Protein AF-A0A0B1SM62-F1 (afdb_monomer)

pLDDT: mean 96.68, std 5.11, range [54.56, 98.88]

Solvent-accessible surface area (backbone atoms only — not comparable to full-atom values): 8882 Å² total; per-residue (Å²): 140,89,84,86,86,79,93,53,54,35,36,67,36,26,46,34,54,52,39,29,46,38,25,71,73,69,64,37,37,37,39,31,35,44,40,74,48,54,87,58,56,64,57,44,36,45,77,30,58,37,81,42,79,55,64,26,51,33,62,29,81,88,79,70,41,68,29,57,73,46,31,50,52,39,57,70,64,49,63,65,53,25,33,40,51,40,63,50,36,51,24,48,80,78,60,58,61,74,52,73,69,50,44,51,55,49,50,51,47,35,61,76,45,52,39,37,42,31,36,43,32,50,39,63,29,70,65,76,67,35,50,71,66,32,43,42,61,60,55,50,41,50,74,73,68,55,72,66,50,75,17,62,24,51,31,63,68,72,66,49,75,86,102

Foldseek 3Di:
DDDDDDDADFLLRQLLVVLLCCCPVVVAQEEEEEVVADPCNVVSNVVSRRDHYHYFDAADPVVLAGPLVRNLVRLLVDAAQYEYEEELALTPPSRYDDDPVSLVSNLVSCVVRNYEYEYRYEQQCNNPVHNVVSNVSVVVNVVVVHHYHYRHGPCPVVVVVPD

Radius of gyration: 14.77 Å; Cα contacts (8 Å, |Δi|>4): 278; chains: 1; bounding box: 37×35×38 Å

Sequence (163 aa):
MQYAGVQCLSGTGSLRAGAEFLARILNLKTAYFSNPTWGNHKLVFTNAGFTNFGSYQYWDKDKRCVSIEKVLADLEAAPEKSVILLHGCAHNPTGM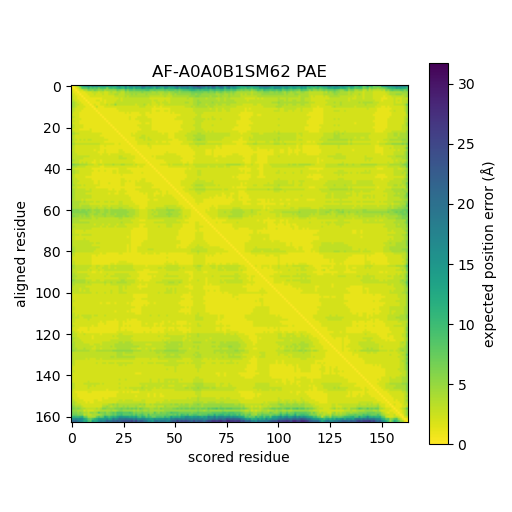DPTQEQWKQICEVIKKRHLFTFFDIAYQGFASGNPDADAWAIRYFVEQGMEMLIAQSFAKNFGLYSE

Secondary structure (DSSP, 8-state):
--------SHHHHHHHHHHHHHHHTS---EEEEEES--TTHHHHHHHTT--EEEEEE-EETTTTEE-HHHHHHHHHHSPTT-EEEEESSS-TTT-----HHHHHHHHHHHHHTTPEEEEEES-TTSSSS-HHHHTHHHHHHHHTT--EEEEE--TTTS--TT-

Organism: Oesophagostomum dentatum (NCBI:txid61180)

Mean predicted aligned error: 2.64 Å

Nearest PDB structures (foldseek):
  3ii0-assembly3_C  TM=9.890E-01  e=1.880E-22  Homo sapiens
  5ton-assembly1_B  TM=9.843E-01  e=2.574E-22  Sus scrofa
  5tor-assembly1_B  TM=9.835E-01  e=2.132E-22  Sus scrofa
  6dna-assembly6_F  TM=9.872E-01  e=4.252E-22  Homo sapiens
  5ton-assembly1_A  TM=9.833E-01  e=3.522E-22  Sus scrofa

Structure (mmCIF, N/CA/C/O backbone):
data_AF-A0A0B1SM62-F1
#
_entry.id   AF-A0A0B1SM62-F1
#
loop_
_atom_site.group_PDB
_atom_site.id
_atom_site.type_symbol
_atom_site.label_atom_id
_atom_site.label_alt_id
_atom_site.label_comp_id
_atom_site.label_asym_id
_atom_site.label_entity_id
_atom_site.label_seq_id
_atom_site.pdbx_PDB_ins_code
_atom_site.Cartn_x
_atom_site.Cartn_y
_atom_site.Cartn_z
_atom_site.occupancy
_atom_site.B_iso_or_equiv
_atom_site.auth_seq_id
_atom_site.auth_comp_id
_atom_site.auth_asym_id
_atom_site.auth_atom_id
_atom_site.pdbx_PDB_model_num
ATOM 1 N N . MET A 1 1 ? -2.895 -20.743 6.540 1.00 65.00 1 MET A N 1
ATOM 2 C CA . MET A 1 1 ? -3.408 -19.425 6.121 1.00 65.00 1 MET A CA 1
ATOM 3 C C . MET A 1 1 ? -4.696 -19.639 5.345 1.00 65.00 1 MET A C 1
ATOM 5 O O . MET A 1 1 ? -4.736 -20.566 4.546 1.00 65.00 1 MET A O 1
ATOM 9 N N . GLN A 1 2 ? -5.738 -18.853 5.606 1.00 84.12 2 GLN A N 1
ATOM 10 C CA . GLN A 1 2 ? -6.965 -18.865 4.808 1.00 84.12 2 GLN A CA 1
ATOM 11 C C . GLN A 1 2 ? -6.938 -17.652 3.879 1.00 84.12 2 GLN A C 1
ATOM 13 O O . GLN A 1 2 ? -6.547 -16.569 4.306 1.00 84.12 2 GLN A O 1
ATOM 18 N N . TYR A 1 3 ? -7.315 -17.843 2.621 1.00 91.44 3 TYR A N 1
ATOM 19 C CA . TYR A 1 3 ? -7.479 -16.765 1.653 1.00 91.44 3 TYR A CA 1
ATOM 20 C C . TYR A 1 3 ? -8.886 -16.833 1.066 1.00 91.44 3 TYR A C 1
ATOM 22 O O . TYR A 1 3 ? -9.465 -17.911 0.933 1.00 91.44 3 TYR A O 1
ATOM 30 N N . ALA A 1 4 ? -9.426 -15.670 0.719 1.00 95.06 4 ALA A N 1
ATOM 31 C CA . ALA A 1 4 ? -10.676 -15.527 -0.009 1.00 95.06 4 ALA A CA 1
ATOM 32 C C . ALA A 1 4 ? -10.416 -14.648 -1.233 1.00 95.06 4 ALA A C 1
ATOM 34 O O . ALA A 1 4 ? -9.710 -13.645 -1.139 1.00 95.06 4 ALA A O 1
ATOM 35 N N . GLY A 1 5 ? -10.968 -15.041 -2.379 1.00 95.81 5 GLY A N 1
ATOM 36 C CA . GLY A 1 5 ? -10.862 -14.302 -3.632 1.00 95.81 5 GLY A CA 1
ATOM 37 C C . GLY A 1 5 ? -12.246 -13.970 -4.167 1.00 95.81 5 GLY A C 1
ATOM 38 O O . GLY A 1 5 ? -13.133 -14.821 -4.157 1.00 95.81 5 GLY A O 1
ATOM 39 N N . VAL A 1 6 ? -12.426 -12.737 -4.634 1.00 96.81 6 VAL A N 1
ATOM 40 C CA . VAL A 1 6 ? -13.655 -12.271 -5.285 1.00 96.81 6 VAL A CA 1
ATOM 41 C C . VAL A 1 6 ? -13.260 -11.460 -6.510 1.00 96.81 6 VAL A C 1
ATOM 43 O O . VAL A 1 6 ? -12.425 -10.561 -6.421 1.00 96.81 6 VAL A O 1
ATOM 46 N N . GLN A 1 7 ? -13.863 -11.770 -7.656 1.00 96.94 7 GLN A N 1
ATOM 47 C CA . GLN A 1 7 ? -13.668 -10.990 -8.873 1.00 96.94 7 GLN A CA 1
ATOM 48 C C . GLN A 1 7 ? -14.339 -9.617 -8.737 1.00 96.94 7 GLN A C 1
ATOM 50 O O . GLN A 1 7 ? -15.486 -9.517 -8.305 1.00 96.94 7 GLN A O 1
ATOM 55 N N . CYS A 1 8 ? -13.626 -8.567 -9.137 1.00 96.56 8 CYS A N 1
ATOM 56 C CA . CYS A 1 8 ? -14.111 -7.189 -9.168 1.00 96.56 8 CYS A CA 1
ATOM 57 C C . CYS A 1 8 ? -13.780 -6.538 -10.522 1.00 96.56 8 CYS A C 1
ATOM 59 O O . CYS A 1 8 ? -13.028 -7.101 -11.316 1.00 96.56 8 CYS A O 1
ATOM 61 N N . LEU A 1 9 ? -14.319 -5.338 -10.771 1.00 95.31 9 LEU A N 1
ATOM 62 C CA . LEU A 1 9 ? -14.025 -4.535 -11.967 1.00 95.31 9 LEU A CA 1
ATOM 63 C C . LEU A 1 9 ? -12.601 -3.963 -11.905 1.00 95.31 9 LEU A C 1
ATOM 65 O O . LEU A 1 9 ? -12.375 -2.830 -11.463 1.00 95.31 9 LEU A O 1
ATOM 69 N N . SER A 1 10 ? -11.634 -4.787 -12.303 1.00 95.00 10 SER A N 1
ATOM 70 C CA . SER A 1 10 ? -10.206 -4.481 -12.303 1.00 95.00 10 SER A CA 1
ATOM 71 C C . SER A 1 10 ? -9.701 -3.943 -10.946 1.00 95.00 10 SER A C 1
ATOM 73 O O . SER A 1 10 ? -10.270 -4.211 -9.882 1.00 95.00 10 SER A O 1
ATOM 75 N N . GLY A 1 11 ? -8.612 -3.168 -10.953 1.00 95.75 11 GLY A N 1
ATOM 76 C CA . GLY A 1 11 ? -7.998 -2.626 -9.730 1.00 95.75 11 GLY A CA 1
ATOM 77 C C . GLY A 1 11 ? -8.881 -1.608 -9.003 1.00 95.75 11 GLY A C 1
ATOM 78 O O . GLY A 1 11 ? -9.002 -1.648 -7.783 1.00 95.75 11 GLY A O 1
ATOM 79 N N . THR A 1 12 ? -9.570 -0.725 -9.733 1.00 97.31 12 THR A N 1
ATOM 80 C CA . THR A 1 12 ? -10.432 0.302 -9.116 1.00 97.31 12 THR A CA 1
ATOM 81 C C . THR A 1 12 ? -11.655 -0.306 -8.435 1.00 97.31 12 THR A C 1
ATOM 83 O O . THR A 1 12 ? -11.971 0.076 -7.308 1.00 97.31 12 THR A O 1
ATOM 86 N N . GLY A 1 13 ? -12.318 -1.274 -9.075 1.00 97.38 13 GLY A N 1
ATOM 87 C CA . GLY A 1 13 ? -13.420 -2.016 -8.469 1.00 97.38 13 GLY A CA 1
ATOM 88 C C . GLY A 1 13 ? -12.964 -2.823 -7.255 1.00 97.38 13 GLY A C 1
ATOM 89 O O . GLY A 1 13 ? -13.653 -2.821 -6.238 1.00 97.38 13 GLY A O 1
ATOM 90 N N . SER A 1 14 ? -11.776 -3.434 -7.322 1.00 98.25 14 SER A N 1
ATOM 91 C CA . SER A 1 14 ? -11.186 -4.166 -6.192 1.00 98.25 14 SER A CA 1
ATOM 92 C C . SER A 1 14 ? -10.892 -3.249 -5.000 1.00 98.25 14 SER A C 1
ATOM 94 O O . SER A 1 14 ? -11.294 -3.547 -3.875 1.00 98.25 14 SER A O 1
ATOM 96 N N . LEU A 1 15 ? -10.261 -2.092 -5.240 1.00 98.56 15 LEU A N 1
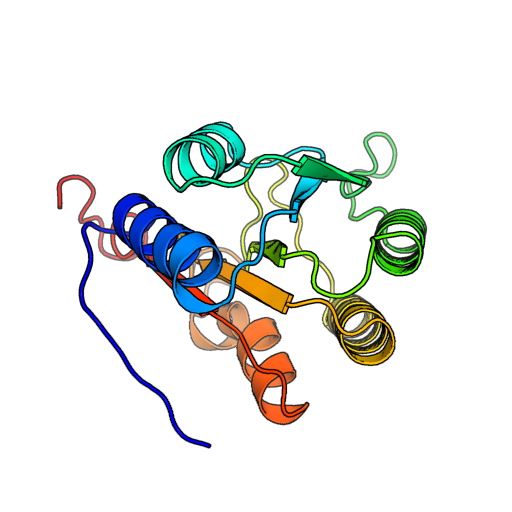ATOM 97 C CA . LEU A 1 15 ? -10.023 -1.074 -4.211 1.00 98.56 15 LEU A CA 1
ATOM 98 C C . LEU A 1 15 ? -11.334 -0.591 -3.597 1.00 98.56 15 LEU A C 1
ATOM 100 O O . LEU A 1 15 ? -11.438 -0.468 -2.378 1.00 98.56 15 LEU A O 1
ATOM 104 N N . ARG A 1 16 ? -12.350 -0.347 -4.431 1.00 98.38 16 ARG A N 1
ATOM 105 C CA . ARG A 1 16 ? -13.665 0.089 -3.969 1.00 98.38 16 ARG A CA 1
ATOM 106 C C . ARG A 1 16 ? -14.325 -0.954 -3.068 1.00 98.38 16 ARG A C 1
ATOM 108 O O . ARG A 1 16 ? -14.745 -0.604 -1.968 1.00 98.38 16 ARG A O 1
ATOM 115 N N . ALA A 1 17 ? -14.407 -2.204 -3.518 1.00 98.44 17 ALA A N 1
ATOM 116 C CA . ALA A 1 17 ? -15.029 -3.284 -2.759 1.00 98.44 17 ALA A CA 1
ATOM 117 C C . ALA A 1 17 ? -14.300 -3.529 -1.428 1.00 98.44 17 ALA A C 1
ATOM 119 O O . ALA A 1 17 ? -14.939 -3.593 -0.378 1.00 98.44 17 ALA A O 1
ATOM 120 N N . GLY A 1 18 ? -12.963 -3.582 -1.452 1.00 98.50 18 GLY A N 1
ATOM 121 C CA . GLY A 1 18 ? -12.150 -3.759 -0.249 1.00 98.50 18 GLY A CA 1
ATOM 122 C C . GLY A 1 18 ? -12.273 -2.592 0.733 1.00 98.50 18 GLY A C 1
ATOM 123 O O . GLY A 1 18 ? -12.485 -2.809 1.924 1.00 98.50 18 GLY A O 1
ATOM 124 N N . ALA A 1 19 ? -12.220 -1.347 0.250 1.00 98.69 19 ALA A N 1
ATOM 125 C CA . ALA A 1 19 ? -12.388 -0.170 1.101 1.00 98.69 19 ALA A CA 1
ATOM 126 C C . ALA A 1 19 ? -13.792 -0.131 1.725 1.00 98.69 19 ALA A C 1
ATOM 128 O O . ALA A 1 19 ? -13.944 0.174 2.905 1.00 98.69 19 ALA A O 1
ATOM 129 N N . GLU A 1 20 ? -14.825 -0.489 0.966 1.00 98.44 20 GLU A N 1
ATOM 130 C CA . GLU A 1 20 ? -16.194 -0.518 1.473 1.00 98.44 20 GLU A CA 1
ATOM 131 C C . GLU A 1 20 ? -16.394 -1.619 2.524 1.00 98.44 20 GLU A C 1
ATOM 133 O O . GLU A 1 20 ? -17.035 -1.376 3.548 1.00 98.44 20 GLU A O 1
ATOM 138 N N . PHE A 1 21 ? -15.779 -2.789 2.338 1.00 98.50 21 PHE A N 1
ATOM 139 C CA . PHE A 1 21 ? -15.732 -3.833 3.361 1.00 98.50 21 PHE A CA 1
ATOM 140 C C . PHE A 1 21 ? -15.056 -3.332 4.647 1.00 98.50 21 PHE A C 1
ATOM 142 O O . PHE A 1 21 ? -15.638 -3.430 5.730 1.00 98.50 21 PHE A O 1
ATOM 149 N N . LEU A 1 22 ? -13.873 -2.719 4.533 1.00 98.50 22 LEU A N 1
ATOM 150 C CA . LEU A 1 22 ? -13.144 -2.162 5.679 1.00 98.50 22 LEU A CA 1
ATOM 151 C C . LEU A 1 22 ? -13.973 -1.106 6.421 1.00 98.50 22 LEU A C 1
ATOM 153 O O . LEU A 1 22 ? -14.046 -1.115 7.649 1.00 98.50 22 LEU A O 1
ATOM 157 N N . ALA A 1 23 ? -14.646 -0.226 5.682 1.00 98.44 23 ALA A N 1
ATOM 158 C CA . ALA A 1 23 ? -15.422 0.865 6.251 1.00 98.44 23 ALA A CA 1
ATOM 159 C C . ALA A 1 23 ? -16.761 0.419 6.854 1.00 98.44 23 ALA A C 1
ATOM 161 O O . ALA A 1 23 ? -17.183 0.981 7.868 1.00 98.44 23 ALA A O 1
ATOM 162 N N . ARG A 1 24 ? -17.470 -0.527 6.230 1.00 98.12 24 ARG A N 1
ATOM 163 C CA . ARG A 1 24 ? -18.825 -0.932 6.647 1.00 98.12 24 ARG A CA 1
ATOM 164 C C . ARG A 1 24 ? -18.822 -2.098 7.622 1.00 98.12 24 ARG A C 1
ATOM 166 O O . ARG A 1 24 ? -19.663 -2.122 8.512 1.00 98.12 24 ARG A O 1
ATOM 173 N N . ILE A 1 25 ? -17.910 -3.051 7.441 1.00 98.00 25 ILE A N 1
ATOM 174 C CA . ILE A 1 25 ? -17.884 -4.298 8.212 1.00 98.00 25 ILE A CA 1
ATOM 175 C C . ILE A 1 25 ? -16.876 -4.207 9.353 1.00 98.00 25 ILE A C 1
ATOM 177 O O . ILE A 1 25 ? -17.212 -4.531 10.487 1.00 98.00 25 ILE A O 1
ATOM 181 N N . LEU A 1 26 ? -15.665 -3.710 9.079 1.00 97.44 26 LEU A N 1
ATOM 182 C CA . LEU A 1 26 ? -14.610 -3.578 10.097 1.00 97.44 26 LEU A CA 1
ATOM 183 C C . LEU A 1 26 ? -14.584 -2.203 10.784 1.00 97.44 26 LEU A C 1
ATOM 185 O O . LEU A 1 26 ? -13.797 -1.982 11.701 1.00 97.44 26 LEU A O 1
ATOM 189 N N . ASN A 1 27 ? -15.463 -1.286 10.365 1.00 97.94 27 ASN A N 1
ATOM 190 C CA . ASN A 1 27 ? -15.591 0.073 10.892 1.00 97.94 27 ASN A CA 1
ATOM 191 C C . ASN A 1 27 ? -14.267 0.871 10.912 1.00 97.94 27 ASN A C 1
ATOM 193 O O . ASN A 1 27 ? -14.041 1.707 11.788 1.00 97.94 27 ASN A O 1
ATOM 197 N N . LEU A 1 28 ? -13.385 0.633 9.936 1.00 98.38 28 LEU A N 1
ATOM 198 C CA . LEU A 1 28 ? -12.151 1.398 9.764 1.00 98.38 28 LEU A CA 1
ATOM 199 C C . LEU A 1 28 ? -12.443 2.666 8.954 1.00 98.38 28 LEU A C 1
ATOM 201 O O . LEU A 1 28 ? -12.997 2.599 7.859 1.00 98.38 28 LEU A O 1
ATOM 205 N N . LYS A 1 29 ? -12.100 3.839 9.498 1.00 98.12 29 LYS A N 1
ATOM 206 C CA . LYS A 1 29 ? -12.471 5.150 8.918 1.00 98.12 29 LYS A CA 1
ATOM 207 C C . LYS A 1 29 ? -11.291 6.052 8.578 1.00 98.12 29 LYS A C 1
ATOM 209 O O . LYS A 1 29 ? -11.498 7.134 8.025 1.00 98.12 29 LYS A O 1
ATOM 214 N N . THR A 1 30 ? -10.076 5.599 8.876 1.00 98.81 30 THR A N 1
ATOM 215 C CA . THR A 1 30 ? -8.832 6.337 8.647 1.00 98.81 30 THR A CA 1
ATOM 216 C C . THR A 1 30 ? -7.975 5.606 7.626 1.00 98.81 30 THR A C 1
ATOM 218 O O . THR A 1 30 ? -7.687 4.425 7.809 1.00 98.81 30 THR A O 1
ATOM 221 N N . ALA A 1 31 ? -7.568 6.302 6.564 1.00 98.81 31 ALA A N 1
ATOM 222 C CA . ALA A 1 31 ? -6.682 5.767 5.534 1.00 98.81 31 ALA A CA 1
ATOM 223 C C . ALA A 1 31 ? -5.445 6.648 5.346 1.00 98.81 31 ALA A C 1
ATOM 225 O O . ALA A 1 31 ? -5.539 7.875 5.393 1.00 98.81 31 ALA A O 1
ATOM 226 N N . TYR A 1 32 ? -4.298 6.018 5.113 1.00 98.88 32 TYR A N 1
ATOM 227 C CA . TYR A 1 32 ? -3.029 6.669 4.811 1.00 98.88 32 TYR A CA 1
ATOM 228 C C . TYR A 1 32 ? -2.543 6.253 3.430 1.00 98.88 32 TYR A C 1
ATOM 230 O O . TYR A 1 32 ? -2.593 5.077 3.065 1.00 98.88 32 TYR A O 1
ATOM 238 N N . PHE A 1 33 ? -2.029 7.230 2.688 1.00 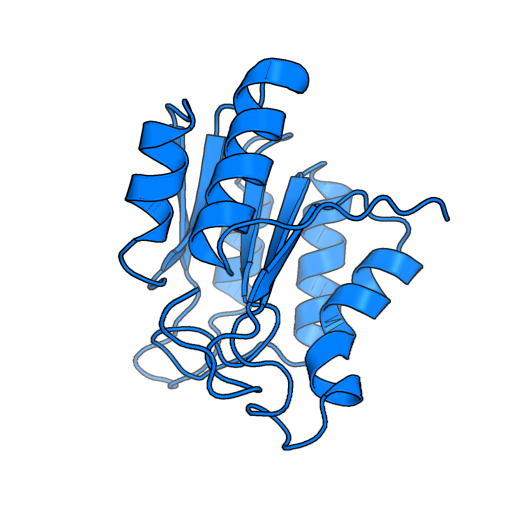98.81 33 PHE A N 1
ATOM 239 C CA . PHE A 1 33 ? -1.501 7.037 1.342 1.00 98.81 33 PHE A CA 1
ATOM 240 C C . PHE A 1 33 ? -0.072 7.561 1.233 1.00 98.81 33 PHE A C 1
ATOM 242 O O . PHE A 1 33 ? 0.304 8.508 1.926 1.00 98.81 33 PHE A O 1
ATOM 249 N N . SER A 1 34 ? 0.713 7.010 0.313 1.00 98.69 34 SER A N 1
ATOM 250 C CA . SER A 1 34 ? 2.010 7.594 -0.025 1.00 98.69 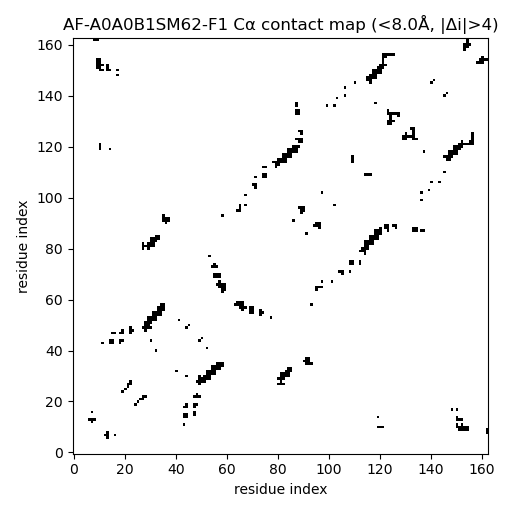34 SER A CA 1
ATOM 251 C C . SER A 1 34 ? 1.850 9.039 -0.506 1.00 98.69 34 SER A C 1
ATOM 253 O O . SER A 1 34 ? 0.880 9.385 -1.182 1.00 98.69 34 SER A O 1
ATOM 255 N N . ASN A 1 35 ? 2.818 9.894 -0.200 1.00 98.06 35 ASN A N 1
ATOM 256 C CA . ASN A 1 35 ? 2.927 11.215 -0.804 1.00 98.06 35 ASN A CA 1
ATOM 257 C C . ASN A 1 35 ? 4.124 11.246 -1.776 1.00 98.06 35 ASN A C 1
ATOM 259 O O . ASN A 1 35 ? 5.267 11.248 -1.303 1.00 98.06 35 ASN A O 1
ATOM 263 N N . PRO A 1 36 ? 3.900 11.266 -3.108 1.00 98.31 36 PRO A N 1
ATOM 264 C CA . PRO A 1 36 ? 2.609 11.220 -3.818 1.00 98.31 36 PRO A CA 1
ATOM 265 C C . PRO A 1 36 ? 2.027 9.794 -3.946 1.00 98.31 36 PRO A C 1
ATOM 267 O O . PRO A 1 36 ? 2.671 8.816 -3.572 1.00 98.31 36 PRO A O 1
ATOM 270 N N . THR A 1 37 ? 0.817 9.663 -4.502 1.00 98.62 37 THR A N 1
ATOM 271 C CA . THR A 1 37 ? 0.152 8.382 -4.834 1.00 98.62 37 THR A CA 1
ATOM 272 C C . THR A 1 37 ? -0.684 8.518 -6.114 1.00 98.62 37 THR A C 1
ATOM 274 O O . THR A 1 37 ? -0.808 9.625 -6.645 1.00 98.62 37 THR A O 1
ATOM 277 N N . TRP A 1 38 ? -1.297 7.433 -6.602 1.00 98.25 38 TRP A N 1
ATOM 278 C CA . TRP A 1 38 ? -2.231 7.494 -7.731 1.00 98.25 38 TRP A CA 1
ATOM 279 C C . TRP A 1 38 ? -3.435 8.389 -7.400 1.00 98.25 38 TRP A C 1
ATOM 281 O O . TRP A 1 38 ? -4.110 8.195 -6.388 1.00 98.25 38 TRP A O 1
ATOM 291 N N . GLY A 1 39 ? -3.729 9.365 -8.267 1.00 96.88 39 GLY A N 1
ATOM 292 C CA . GLY A 1 39 ? -4.678 10.452 -7.981 1.00 96.88 39 GLY A CA 1
ATOM 293 C C . GLY A 1 39 ? -6.091 10.013 -7.575 1.00 96.88 39 GLY A C 1
ATOM 294 O O . GLY A 1 39 ? -6.778 10.743 -6.864 1.00 96.88 39 GLY A O 1
ATOM 295 N N . ASN A 1 40 ? -6.512 8.803 -7.9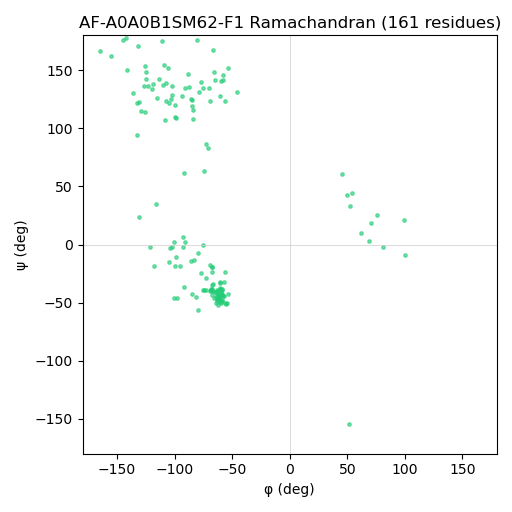50 1.00 97.50 40 ASN A N 1
ATOM 296 C CA . ASN A 1 40 ? -7.848 8.296 -7.644 1.00 97.50 40 ASN A CA 1
ATOM 297 C C . ASN A 1 40 ? -7.969 7.633 -6.264 1.00 97.50 40 ASN A C 1
ATOM 299 O O . ASN A 1 40 ? -9.093 7.443 -5.801 1.00 97.50 40 ASN A O 1
ATOM 303 N N . HIS A 1 41 ? -6.866 7.308 -5.577 1.00 98.56 41 HIS A N 1
ATOM 304 C CA . HIS A 1 41 ? -6.917 6.582 -4.301 1.00 98.56 41 HIS A CA 1
ATOM 305 C C . HIS A 1 41 ? -7.810 7.255 -3.264 1.00 98.56 41 HIS A C 1
ATOM 307 O O . HIS A 1 41 ? -8.716 6.625 -2.716 1.00 98.56 41 HIS A O 1
ATOM 313 N N . LYS A 1 42 ? -7.612 8.557 -3.041 1.00 98.00 42 LYS A N 1
ATOM 314 C CA . LYS A 1 42 ? -8.402 9.295 -2.056 1.00 98.00 42 LYS A CA 1
ATOM 315 C C . LYS A 1 42 ? -9.887 9.303 -2.422 1.00 98.00 42 LYS A C 1
ATOM 317 O O . LYS A 1 42 ? -10.710 9.035 -1.557 1.00 98.00 42 LYS A O 1
ATOM 322 N N . LEU A 1 43 ? -10.223 9.525 -3.696 1.00 98.31 43 LEU A N 1
ATOM 323 C CA . LEU A 1 43 ? -11.609 9.538 -4.173 1.00 98.31 43 LEU A CA 1
ATOM 324 C C . LEU A 1 43 ? -12.304 8.184 -3.962 1.00 98.31 43 LEU A C 1
ATOM 326 O O . LEU A 1 43 ? -13.438 8.147 -3.485 1.00 98.31 43 LEU A O 1
ATOM 330 N N . VAL A 1 44 ? -11.623 7.075 -4.267 1.00 98.69 44 VAL A N 1
ATOM 331 C CA . VAL A 1 44 ? -12.157 5.720 -4.051 1.00 98.69 44 VAL A CA 1
ATOM 332 C C . VAL A 1 44 ? -12.489 5.496 -2.574 1.00 98.69 44 VAL A C 1
ATOM 334 O O . VAL A 1 44 ? -13.605 5.079 -2.258 1.00 98.69 44 VAL A O 1
ATOM 337 N N . PHE A 1 45 ? -11.562 5.828 -1.671 1.00 98.75 45 PHE A N 1
ATOM 338 C CA . PHE A 1 45 ? -11.746 5.646 -0.229 1.00 98.75 45 PHE A CA 1
ATOM 339 C C . PHE A 1 45 ? -12.790 6.603 0.363 1.00 98.75 45 PHE A C 1
ATOM 341 O O . PHE A 1 45 ? -13.604 6.179 1.184 1.00 98.75 45 PHE A O 1
ATOM 348 N N . THR A 1 46 ? -12.828 7.867 -0.075 1.00 98.50 46 THR A N 1
ATOM 349 C CA . THR A 1 46 ? -13.891 8.816 0.295 1.00 98.50 46 THR A CA 1
ATOM 350 C C . THR A 1 46 ? -15.257 8.254 -0.069 1.00 98.50 46 THR A C 1
ATOM 352 O O . THR A 1 46 ? -16.132 8.157 0.789 1.00 98.50 46 THR A O 1
ATOM 355 N N . ASN A 1 47 ? -15.428 7.789 -1.308 1.00 98.31 47 ASN A N 1
ATOM 356 C CA . ASN A 1 47 ? -16.713 7.263 -1.751 1.00 98.31 47 ASN A CA 1
ATOM 357 C C . ASN A 1 47 ? -17.080 5.945 -1.039 1.00 98.31 47 ASN A C 1
ATOM 359 O O . ASN A 1 47 ? -18.261 5.595 -1.006 1.00 98.31 47 ASN A O 1
ATOM 363 N N . ALA A 1 48 ? -16.102 5.194 -0.519 1.00 98.44 48 ALA A N 1
ATOM 364 C CA . ALA A 1 48 ? -16.306 3.966 0.256 1.00 98.44 48 ALA A CA 1
ATOM 365 C C . ALA A 1 48 ? -16.691 4.222 1.729 1.00 98.44 48 ALA A C 1
ATOM 367 O O . ALA A 1 48 ? -17.048 3.285 2.441 1.00 98.44 48 ALA A O 1
ATOM 368 N N . GLY A 1 49 ? -16.651 5.480 2.188 1.00 98.19 49 GLY A N 1
ATOM 369 C CA . GLY A 1 49 ? -17.078 5.874 3.533 1.00 98.19 49 GLY A CA 1
ATOM 370 C C . GLY A 1 49 ? -15.947 6.047 4.550 1.00 98.19 49 GLY A C 1
ATOM 371 O O . GLY A 1 49 ? -16.213 5.981 5.754 1.00 98.19 49 GLY A O 1
ATOM 372 N N . PHE A 1 50 ? -14.704 6.256 4.099 1.00 98.69 50 PHE A N 1
ATOM 373 C CA . PHE A 1 50 ? -13.621 6.766 4.949 1.00 98.69 50 PHE A CA 1
ATOM 374 C C . PHE A 1 50 ? -13.783 8.271 5.165 1.00 98.69 50 PHE A C 1
ATOM 376 O O . PHE A 1 50 ? -14.114 9.007 4.236 1.00 98.69 50 PHE A O 1
ATOM 383 N N . THR A 1 51 ? -13.515 8.733 6.385 1.00 98.44 51 THR A N 1
ATOM 384 C CA . THR A 1 51 ? -13.714 10.137 6.781 1.00 98.44 51 THR A CA 1
ATOM 385 C C . THR A 1 51 ? -12.420 10.834 7.182 1.00 98.44 51 THR A C 1
ATOM 387 O O . THR A 1 51 ? -12.371 12.059 7.161 1.00 98.44 51 THR A O 1
ATOM 390 N N . ASN A 1 52 ? -11.366 10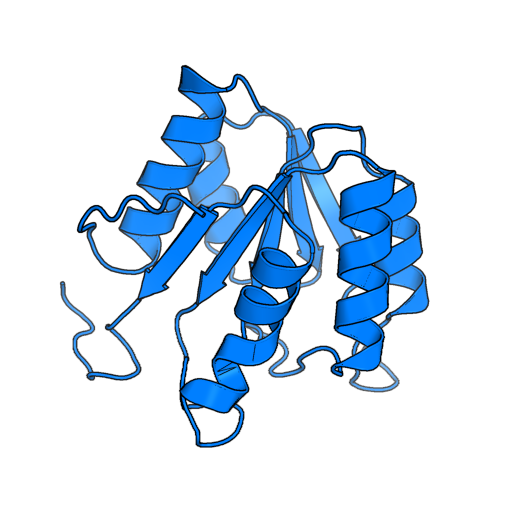.079 7.507 1.00 98.50 52 ASN A N 1
ATOM 391 C CA . ASN A 1 52 ? -10.073 10.620 7.914 1.00 98.50 52 ASN A CA 1
ATOM 392 C C . ASN A 1 52 ? -8.982 10.171 6.940 1.00 98.50 52 ASN A C 1
ATOM 394 O O . ASN A 1 52 ? -8.885 8.990 6.600 1.00 98.50 52 ASN A O 1
ATOM 398 N N . PHE A 1 53 ? -8.135 11.109 6.521 1.00 98.62 53 PHE A N 1
ATOM 399 C CA . PHE A 1 53 ? -7.078 10.846 5.550 1.00 98.62 53 PHE A CA 1
ATOM 400 C C . PHE A 1 53 ? -5.745 11.396 6.037 1.00 98.62 53 PHE A C 1
ATOM 402 O O . PHE A 1 53 ? -5.626 12.594 6.288 1.00 98.62 53 PHE A O 1
ATOM 409 N N . GLY A 1 54 ? -4.754 10.517 6.129 1.00 98.44 54 GLY A N 1
ATOM 410 C CA . GLY A 1 54 ? -3.356 10.854 6.351 1.00 98.44 54 GLY A CA 1
ATOM 411 C C . GLY A 1 54 ? -2.513 10.575 5.110 1.00 98.44 54 GLY A C 1
ATOM 412 O O . GLY A 1 54 ? -2.979 10.025 4.107 1.00 98.44 54 GLY A O 1
ATOM 413 N N . SER A 1 55 ? -1.241 10.942 5.183 1.00 98.50 55 SER A N 1
ATOM 414 C CA . SER A 1 55 ? -0.252 10.581 4.173 1.00 98.50 55 SER A CA 1
ATOM 415 C C . SER A 1 55 ? 1.079 10.260 4.828 1.00 98.50 55 SER A C 1
ATOM 417 O O . SER A 1 55 ? 1.389 10.873 5.844 1.00 98.50 55 SER A O 1
ATOM 419 N N . TYR A 1 56 ? 1.866 9.375 4.223 1.00 98.69 56 TYR A N 1
ATOM 420 C CA . TYR A 1 56 ? 3.251 9.127 4.621 1.00 98.69 56 TYR A CA 1
ATOM 421 C C . TYR A 1 56 ? 4.226 9.649 3.558 1.00 98.69 56 TYR A C 1
ATOM 423 O O . TYR A 1 56 ? 4.005 9.509 2.349 1.00 98.69 56 TYR A O 1
ATOM 431 N N . GLN A 1 57 ? 5.299 10.293 4.006 1.00 98.44 57 GLN A N 1
ATOM 432 C CA . GLN A 1 57 ? 6.304 10.969 3.195 1.00 98.44 57 GLN A CA 1
ATOM 433 C C . GLN A 1 57 ? 7.186 9.944 2.478 1.00 98.44 57 GLN A C 1
ATOM 435 O O . GLN A 1 57 ? 8.242 9.546 2.958 1.00 98.44 57 GLN A O 1
ATOM 440 N N . TYR A 1 58 ? 6.721 9.515 1.307 1.00 98.56 58 TYR A N 1
ATOM 441 C CA . TYR A 1 58 ? 7.313 8.415 0.556 1.00 98.56 58 TYR A CA 1
ATOM 442 C C . TYR A 1 58 ? 8.479 8.843 -0.336 1.00 98.56 58 TYR A C 1
ATOM 444 O O . TYR A 1 58 ? 9.492 8.156 -0.392 1.00 98.56 58 TYR A O 1
ATOM 452 N N . TRP A 1 59 ? 8.355 9.973 -1.034 1.00 97.88 59 TRP A N 1
ATOM 453 C CA . TRP A 1 59 ? 9.292 10.372 -2.085 1.00 97.88 59 TRP A CA 1
ATOM 454 C C . TRP A 1 59 ? 10.326 11.400 -1.617 1.00 97.88 59 TRP A C 1
ATOM 456 O O . TRP A 1 59 ? 9.966 12.518 -1.241 1.00 97.88 59 TRP A O 1
ATOM 466 N N . ASP A 1 60 ? 11.614 11.053 -1.708 1.00 97.00 60 ASP A N 1
ATOM 467 C CA . ASP A 1 60 ? 12.708 12.025 -1.638 1.00 97.00 60 ASP A CA 1
ATOM 468 C C . ASP A 1 60 ? 12.930 12.633 -3.030 1.00 97.00 60 ASP A C 1
ATOM 470 O O . ASP A 1 60 ? 13.439 11.970 -3.935 1.00 97.00 60 ASP A O 1
ATOM 474 N N . LYS A 1 61 ? 12.544 13.899 -3.217 1.00 94.56 61 LYS A N 1
ATOM 475 C CA . LYS A 1 61 ? 12.692 14.591 -4.508 1.00 94.56 61 LYS A CA 1
ATOM 476 C C . LYS A 1 61 ? 14.151 14.822 -4.895 1.00 94.56 61 LYS A C 1
ATOM 478 O O . LYS A 1 61 ? 14.457 14.781 -6.087 1.00 94.56 61 LYS A O 1
ATOM 483 N N . ASP A 1 62 ? 15.020 15.054 -3.916 1.00 95.81 62 ASP A N 1
ATOM 484 C CA . ASP A 1 62 ? 16.415 15.418 -4.151 1.00 95.81 62 ASP A CA 1
ATOM 485 C C . ASP A 1 62 ? 17.241 14.165 -4.447 1.00 95.81 62 ASP A C 1
ATOM 487 O O . ASP A 1 62 ? 17.989 14.121 -5.424 1.00 95.81 62 ASP A O 1
ATOM 491 N N . LYS A 1 63 ? 17.043 13.105 -3.651 1.00 95.88 63 LYS A N 1
ATOM 492 C CA . LYS A 1 63 ? 17.732 11.814 -3.829 1.00 95.88 63 LYS A CA 1
ATOM 493 C C . LYS A 1 63 ? 17.074 10.902 -4.861 1.00 95.88 63 LYS A C 1
ATOM 495 O O . LYS A 1 63 ? 17.679 9.913 -5.266 1.00 95.88 63 LYS A O 1
ATOM 500 N N . ARG A 1 64 ? 15.847 11.220 -5.279 1.00 94.81 64 ARG A N 1
ATOM 501 C CA . ARG A 1 64 ? 15.025 10.417 -6.193 1.00 94.81 64 ARG A CA 1
ATOM 502 C C . ARG A 1 64 ? 14.849 8.970 -5.723 1.00 94.81 64 ARG A C 1
ATOM 504 O O . ARG A 1 64 ? 14.969 8.030 -6.506 1.00 94.81 64 ARG A O 1
ATOM 511 N N . CYS A 1 65 ? 14.569 8.789 -4.436 1.00 96.69 65 CYS A N 1
ATOM 512 C CA . CYS A 1 65 ? 14.395 7.476 -3.822 1.00 96.69 65 CYS A CA 1
ATOM 513 C C . CYS A 1 65 ? 13.280 7.477 -2.765 1.00 96.69 65 CYS A C 1
ATOM 515 O O . CYS A 1 65 ? 12.660 8.506 -2.482 1.00 96.69 65 CYS A O 1
ATOM 517 N N . VAL A 1 66 ? 13.018 6.307 -2.177 1.00 98.00 66 VAL A N 1
ATOM 518 C CA . VAL A 1 66 ? 12.103 6.185 -1.038 1.00 98.00 66 VAL A CA 1
ATOM 519 C C . VAL A 1 66 ? 12.731 6.840 0.197 1.00 98.00 66 VAL A C 1
ATOM 521 O O . VAL A 1 66 ? 13.817 6.459 0.633 1.00 98.00 66 VAL A O 1
ATOM 524 N N . SER A 1 67 ? 12.025 7.803 0.792 1.00 97.75 67 SER A N 1
ATOM 525 C CA . SER A 1 67 ? 12.370 8.455 2.064 1.00 97.75 67 SER A CA 1
ATOM 526 C C . SER A 1 67 ? 12.084 7.527 3.252 1.00 97.75 67 SER A C 1
ATOM 528 O O . SER A 1 67 ? 11.214 7.823 4.070 1.00 97.75 67 SER A O 1
ATOM 530 N N . ILE A 1 68 ? 12.776 6.388 3.346 1.00 98.44 68 ILE A N 1
ATOM 531 C CA . ILE A 1 68 ? 12.423 5.324 4.300 1.00 98.44 68 ILE A CA 1
ATOM 532 C C . ILE A 1 68 ? 12.311 5.822 5.746 1.00 98.44 68 ILE A C 1
ATOM 534 O O . ILE A 1 68 ? 11.329 5.508 6.407 1.00 98.44 68 ILE A O 1
ATOM 538 N N . GLU A 1 69 ? 13.224 6.672 6.224 1.00 98.38 69 GLU A N 1
ATOM 539 C CA . GLU A 1 69 ? 13.156 7.181 7.602 1.00 98.38 69 GLU A CA 1
ATOM 540 C C . GLU A 1 69 ? 11.858 7.957 7.869 1.00 98.38 69 GLU A C 1
ATOM 542 O O . GLU A 1 69 ? 11.249 7.810 8.928 1.00 98.38 69 GLU A O 1
ATOM 547 N N . LYS A 1 70 ? 11.400 8.746 6.888 1.00 98.56 70 LYS A N 1
ATOM 548 C CA . LYS A 1 70 ? 10.159 9.522 6.997 1.00 98.56 70 LYS A CA 1
ATOM 549 C C . LYS A 1 70 ? 8.929 8.629 6.873 1.00 98.56 70 LYS A C 1
ATOM 551 O O . LYS A 1 70 ? 7.988 8.799 7.638 1.00 98.56 70 LYS A O 1
ATOM 556 N N . VAL A 1 71 ? 8.963 7.637 5.976 1.00 98.81 71 VAL A N 1
ATOM 557 C CA . VAL A 1 71 ? 7.908 6.615 5.877 1.00 98.81 71 VAL A CA 1
ATOM 558 C C . VAL A 1 71 ? 7.710 5.933 7.227 1.00 98.81 71 VAL A C 1
ATOM 560 O O . VAL A 1 71 ? 6.588 5.879 7.719 1.00 98.81 71 VAL A O 1
ATOM 563 N N . LEU A 1 72 ? 8.787 5.447 7.849 1.00 98.88 72 LEU A N 1
ATOM 564 C CA . LEU A 1 72 ? 8.697 4.764 9.138 1.00 98.88 72 LEU A CA 1
ATOM 565 C C . LEU A 1 72 ? 8.195 5.702 10.239 1.00 98.88 72 LEU A C 1
ATOM 567 O O . LEU A 1 72 ? 7.340 5.293 11.017 1.00 98.88 72 LEU A O 1
ATOM 571 N N . ALA A 1 73 ? 8.663 6.953 10.279 1.00 98.81 73 ALA A N 1
ATOM 572 C CA . ALA A 1 73 ? 8.200 7.940 11.254 1.00 98.81 73 ALA A CA 1
ATOM 573 C C . ALA A 1 73 ? 6.694 8.231 11.128 1.00 98.81 73 ALA A C 1
ATOM 575 O O . ALA A 1 73 ? 5.987 8.249 12.134 1.00 98.81 73 ALA A O 1
ATOM 576 N N . ASP A 1 74 ? 6.186 8.401 9.906 1.00 98.81 74 ASP A N 1
ATOM 577 C CA . ASP A 1 74 ? 4.765 8.670 9.674 1.00 98.81 74 ASP A CA 1
ATOM 578 C C . ASP A 1 74 ? 3.883 7.459 10.004 1.00 98.81 74 ASP A C 1
ATOM 580 O O . ASP A 1 74 ? 2.801 7.615 10.573 1.00 98.81 74 ASP A O 1
ATOM 584 N N . LEU A 1 75 ? 4.341 6.242 9.691 1.00 98.75 75 LEU A N 1
ATOM 585 C CA . LEU A 1 75 ? 3.636 5.015 10.072 1.00 98.75 75 LEU A CA 1
ATOM 586 C C . LEU A 1 75 ? 3.665 4.798 11.594 1.00 98.75 75 LEU A C 1
ATOM 588 O O . LEU A 1 75 ? 2.649 4.433 12.181 1.00 98.75 75 LEU A O 1
ATOM 592 N N . GLU A 1 76 ? 4.783 5.101 12.256 1.00 98.62 76 GLU A N 1
ATOM 593 C CA . GLU A 1 76 ? 4.910 5.068 13.718 1.00 98.62 76 GLU A CA 1
ATOM 594 C C . GLU A 1 76 ? 4.068 6.158 14.404 1.00 98.62 76 GLU A C 1
ATOM 596 O O . GLU A 1 76 ? 3.766 6.043 15.590 1.00 98.62 76 GLU A O 1
ATOM 601 N N . ALA A 1 77 ? 3.658 7.207 13.688 1.00 98.62 77 ALA A N 1
ATOM 602 C CA . ALA A 1 77 ? 2.773 8.258 14.192 1.00 98.62 77 ALA A CA 1
ATOM 603 C C . ALA A 1 77 ? 1.291 8.020 13.850 1.00 98.62 77 ALA A C 1
ATOM 605 O O . ALA A 1 77 ? 0.413 8.602 14.492 1.00 98.62 77 ALA A O 1
ATOM 606 N N . ALA A 1 78 ? 0.986 7.162 12.871 1.00 98.50 78 ALA A N 1
ATOM 607 C CA . ALA A 1 78 ? -0.383 6.881 12.454 1.00 98.50 78 ALA A CA 1
ATOM 608 C C . ALA A 1 78 ? -1.224 6.324 13.624 1.00 98.50 78 ALA A C 1
ATOM 610 O O . ALA A 1 78 ? -0.723 5.519 14.417 1.00 98.50 78 ALA A O 1
ATOM 611 N N . PRO A 1 79 ? -2.506 6.706 13.764 1.00 98.25 79 PRO A N 1
ATOM 612 C CA . PRO A 1 79 ? -3.400 6.082 14.733 1.00 98.25 79 PRO A CA 1
ATOM 613 C C . PRO A 1 79 ? -3.510 4.575 14.485 1.00 98.25 79 PRO A C 1
ATOM 615 O O . PRO A 1 79 ? -3.579 4.148 13.328 1.00 98.25 79 PRO A O 1
ATOM 618 N N . GLU A 1 80 ? -3.561 3.771 15.548 1.00 98.00 80 GLU A N 1
ATOM 619 C CA . GLU A 1 80 ? -3.809 2.328 15.427 1.00 98.00 80 GLU A CA 1
ATOM 620 C C . GLU A 1 80 ? -5.083 2.048 14.617 1.00 98.00 80 GLU A C 1
ATOM 622 O O . GLU A 1 80 ? -6.014 2.859 14.593 1.00 98.00 80 GLU A O 1
ATOM 627 N N . LYS A 1 81 ? -5.135 0.888 13.951 1.00 97.38 81 LYS A N 1
ATOM 628 C CA . LYS A 1 81 ? -6.236 0.489 13.056 1.00 97.38 81 LYS A CA 1
ATOM 629 C C . LYS A 1 81 ? -6.432 1.397 11.833 1.00 97.38 81 LYS A C 1
ATOM 631 O O . LYS A 1 81 ? -7.416 1.240 11.110 1.00 97.38 81 LYS A O 1
ATOM 636 N N . SER A 1 82 ? -5.513 2.325 11.557 1.00 98.75 82 SER A N 1
ATOM 637 C CA . SER A 1 82 ? -5.495 3.026 10.269 1.00 98.75 82 SER A CA 1
ATOM 638 C C . SER A 1 82 ? -5.188 2.048 9.137 1.00 98.75 82 SER A C 1
ATOM 640 O O . SER A 1 82 ? -4.347 1.159 9.282 1.00 98.75 82 SER A O 1
ATOM 642 N N . VAL A 1 83 ? -5.858 2.230 8.001 1.00 98.88 83 VAL A N 1
ATOM 643 C CA . VAL A 1 83 ? -5.611 1.462 6.778 1.00 98.88 83 VAL A CA 1
ATOM 644 C C . VAL A 1 83 ? -4.462 2.105 6.015 1.00 98.88 83 VAL A C 1
ATOM 646 O O . VAL A 1 83 ? -4.556 3.264 5.613 1.00 98.88 83 VAL A O 1
ATOM 649 N N . ILE A 1 84 ? -3.382 1.364 5.802 1.00 98.88 84 ILE A N 1
ATOM 650 C CA . ILE A 1 84 ? -2.211 1.810 5.049 1.00 98.88 84 ILE A CA 1
ATOM 651 C C . ILE A 1 84 ? -2.310 1.229 3.643 1.00 98.88 84 ILE A C 1
ATOM 653 O O . ILE A 1 84 ?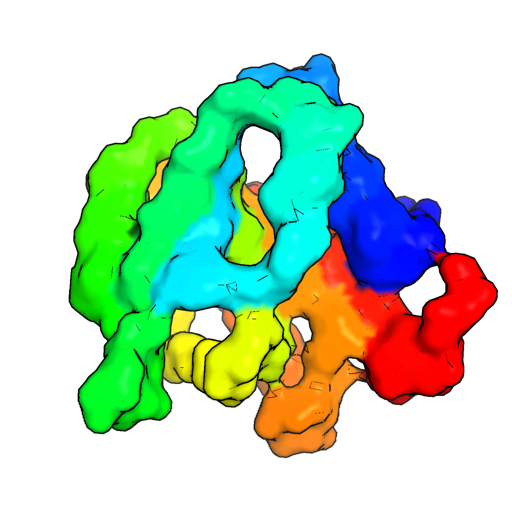 -2.181 0.015 3.464 1.00 98.88 84 ILE A O 1
ATOM 657 N N . LEU A 1 85 ? -2.564 2.093 2.657 1.00 98.88 85 LEU A N 1
ATOM 658 C CA . LEU A 1 85 ? -2.593 1.689 1.256 1.00 98.88 85 LEU A CA 1
ATOM 659 C C . LEU A 1 85 ? -1.168 1.691 0.692 1.00 98.88 85 LEU A C 1
ATOM 661 O O . LEU A 1 85 ? -0.550 2.750 0.590 1.00 98.88 85 LEU A O 1
ATOM 665 N N . LEU A 1 86 ? -0.674 0.519 0.301 1.00 98.81 86 LEU A N 1
ATOM 666 C CA . LEU A 1 86 ? 0.676 0.296 -0.218 1.00 98.81 86 LEU A CA 1
ATOM 667 C C . LEU A 1 86 ? 0.614 -0.113 -1.692 1.00 98.81 86 LEU A C 1
ATOM 669 O O . LEU A 1 86 ? -0.262 -0.871 -2.091 1.00 98.81 86 LEU A O 1
ATOM 673 N N . HIS A 1 87 ? 1.566 0.347 -2.501 1.00 98.62 87 HIS A N 1
ATOM 674 C CA . HIS A 1 87 ? 1.742 -0.157 -3.867 1.00 98.62 87 HIS A CA 1
ATOM 675 C C . HIS A 1 87 ? 2.630 -1.396 -3.773 1.00 98.62 87 HIS A C 1
ATOM 677 O O . HIS A 1 87 ? 3.702 -1.316 -3.177 1.00 98.62 87 HIS A O 1
ATOM 683 N N . GLY A 1 88 ? 2.184 -2.537 -4.301 1.00 96.44 88 GLY A N 1
ATOM 684 C CA . GLY A 1 88 ? 2.943 -3.791 -4.186 1.00 96.44 88 GLY A CA 1
ATOM 685 C C . GLY A 1 88 ? 4.255 -3.783 -4.978 1.00 96.44 88 GLY A C 1
ATOM 686 O O . GLY A 1 88 ? 5.241 -4.363 -4.534 1.00 96.44 88 GLY A O 1
ATOM 687 N N . CYS A 1 89 ? 4.254 -3.112 -6.131 1.00 96.94 89 CYS A N 1
ATOM 688 C CA . CYS A 1 89 ? 5.401 -2.869 -7.008 1.00 96.94 89 CYS A CA 1
ATOM 689 C C . CYS A 1 89 ? 5.055 -1.756 -8.015 1.00 96.94 89 CYS A C 1
ATOM 691 O O . CYS A 1 89 ? 3.877 -1.423 -8.189 1.00 96.94 89 CYS A O 1
ATOM 693 N N . ALA A 1 90 ? 6.073 -1.223 -8.691 1.00 97.00 90 ALA A N 1
ATOM 694 C CA . ALA A 1 90 ? 6.003 -0.144 -9.672 1.00 97.00 90 ALA A CA 1
ATOM 695 C C . ALA A 1 90 ? 5.129 1.026 -9.194 1.00 97.00 90 ALA A C 1
ATOM 697 O O . ALA A 1 90 ? 4.102 1.356 -9.800 1.00 97.00 90 ALA A O 1
ATOM 698 N N . HIS A 1 91 ? 5.532 1.638 -8.077 1.00 98.44 91 HIS A N 1
ATOM 699 C CA . HIS A 1 91 ? 4.807 2.736 -7.439 1.00 98.44 91 HIS A CA 1
ATOM 700 C C . HIS A 1 91 ? 4.349 3.820 -8.428 1.00 98.44 91 HIS A C 1
ATOM 702 O O . HIS A 1 91 ? 5.137 4.362 -9.200 1.00 98.44 91 HIS A O 1
ATOM 708 N N . ASN A 1 92 ? 3.078 4.215 -8.362 1.00 97.81 92 ASN A N 1
ATOM 709 C CA . ASN A 1 92 ? 2.526 5.301 -9.173 1.00 97.81 92 ASN A CA 1
ATOM 710 C C . ASN A 1 92 ? 2.321 6.568 -8.317 1.00 97.81 92 ASN A C 1
ATOM 712 O O . ASN A 1 92 ? 1.556 6.519 -7.346 1.00 97.81 92 ASN A O 1
ATOM 716 N N . PRO A 1 93 ? 2.927 7.725 -8.659 1.00 97.56 93 PRO A N 1
ATOM 717 C CA . PRO A 1 93 ? 3.618 8.045 -9.920 1.00 97.56 93 PRO A CA 1
ATOM 718 C C . PRO A 1 93 ? 5.152 7.959 -9.886 1.00 97.56 93 PRO A C 1
ATOM 720 O O . PRO A 1 93 ? 5.787 8.343 -10.863 1.00 97.56 93 PRO A O 1
ATOM 723 N N . THR A 1 94 ? 5.772 7.566 -8.769 1.00 97.44 94 THR A N 1
ATOM 724 C CA . THR A 1 94 ? 7.225 7.773 -8.598 1.00 97.44 94 THR A CA 1
ATOM 725 C C . THR A 1 94 ? 8.091 6.773 -9.361 1.00 97.44 94 THR A C 1
ATOM 727 O O . THR A 1 94 ? 9.245 7.073 -9.650 1.00 97.44 94 THR A O 1
ATOM 730 N N . GLY A 1 95 ? 7.554 5.590 -9.659 1.00 96.38 95 GLY A N 1
ATOM 731 C CA . GLY A 1 95 ? 8.281 4.447 -10.203 1.00 96.38 95 GLY A CA 1
ATOM 732 C C . GLY A 1 95 ? 9.263 3.801 -9.222 1.00 96.38 95 GLY A C 1
ATOM 733 O O . GLY A 1 95 ? 9.972 2.883 -9.617 1.00 96.38 95 GLY A O 1
ATOM 734 N N . MET A 1 96 ? 9.333 4.273 -7.972 1.00 96.75 96 MET A N 1
ATOM 735 C CA . MET A 1 96 ? 10.315 3.814 -6.994 1.00 96.75 96 MET A CA 1
ATOM 736 C C . MET A 1 96 ? 9.676 2.945 -5.925 1.00 96.75 96 MET A C 1
ATOM 738 O O . MET A 1 96 ? 8.779 3.393 -5.212 1.00 96.75 96 MET A O 1
ATOM 742 N N . ASP A 1 97 ? 10.206 1.735 -5.782 1.00 97.62 97 ASP A N 1
ATOM 743 C CA . ASP A 1 97 ? 9.766 0.748 -4.802 1.00 97.62 97 ASP A CA 1
ATOM 744 C C . ASP A 1 97 ? 10.770 0.636 -3.643 1.00 97.62 97 ASP A C 1
ATOM 746 O O . ASP A 1 97 ? 11.968 0.880 -3.837 1.00 97.62 97 ASP A O 1
ATOM 750 N N . PRO A 1 98 ? 10.323 0.257 -2.432 1.00 98.19 98 PRO A N 1
ATOM 751 C CA . PRO A 1 98 ? 11.228 -0.038 -1.332 1.00 98.19 98 PRO A CA 1
ATOM 752 C C . PRO A 1 98 ? 12.078 -1.278 -1.634 1.00 98.19 98 PRO A C 1
ATOM 754 O O . PRO A 1 98 ? 11.614 -2.229 -2.270 1.00 98.19 98 PRO A O 1
ATOM 757 N N . THR A 1 99 ? 13.310 -1.313 -1.122 1.00 97.88 99 THR A N 1
ATOM 758 C CA . THR A 1 99 ? 14.110 -2.550 -1.128 1.00 97.88 99 THR A CA 1
ATOM 759 C C . THR A 1 99 ? 13.486 -3.605 -0.213 1.00 97.88 99 THR A C 1
ATOM 761 O O . THR A 1 99 ? 12.626 -3.301 0.616 1.00 97.88 99 THR A O 1
ATOM 764 N N . GLN A 1 100 ? 13.940 -4.857 -0.305 1.00 98.25 100 GLN A N 1
ATOM 765 C CA . GLN A 1 100 ? 13.460 -5.918 0.588 1.00 98.25 100 GLN A CA 1
ATOM 766 C C . GLN A 1 100 ? 13.708 -5.582 2.066 1.00 98.25 100 GLN A C 1
ATOM 768 O O . GLN A 1 100 ? 12.844 -5.814 2.907 1.00 98.25 100 GLN A O 1
ATOM 773 N N . GLU A 1 101 ? 14.852 -4.986 2.396 1.00 98.62 101 GLU A N 1
ATOM 774 C CA . GLU A 1 101 ? 15.191 -4.531 3.749 1.00 98.62 101 GLU A CA 1
ATOM 775 C C . GLU A 1 101 ? 14.248 -3.422 4.222 1.00 98.62 101 GLU A C 1
ATOM 777 O O . GLU A 1 101 ? 13.787 -3.445 5.362 1.00 98.62 101 GLU A O 1
ATOM 782 N N . GLN A 1 102 ? 13.907 -2.481 3.342 1.00 98.69 102 GLN A N 1
ATOM 783 C CA . GLN A 1 102 ? 12.956 -1.415 3.652 1.00 98.69 102 GLN A CA 1
ATOM 784 C C . GLN A 1 102 ? 11.536 -1.968 3.836 1.00 98.69 102 GLN A C 1
ATOM 786 O O . GLN A 1 102 ? 10.837 -1.577 4.768 1.00 98.69 102 GLN A O 1
ATOM 791 N N . TRP A 1 103 ? 11.117 -2.934 3.015 1.00 98.75 103 TRP A N 1
ATOM 792 C CA . TRP A 1 103 ? 9.843 -3.635 3.191 1.00 98.75 103 TRP A CA 1
ATOM 793 C C . TRP A 1 103 ? 9.755 -4.373 4.525 1.00 98.75 103 TRP A C 1
ATOM 795 O O . TRP A 1 103 ? 8.699 -4.344 5.159 1.00 98.75 103 TRP A O 1
ATOM 805 N N . LYS A 1 104 ? 10.853 -4.989 4.982 1.00 98.88 104 LYS A N 1
ATOM 806 C CA . LYS A 1 104 ? 10.924 -5.610 6.313 1.00 98.88 104 LYS A CA 1
ATOM 807 C C . LYS A 1 104 ? 10.654 -4.581 7.411 1.00 98.88 104 LYS A C 1
ATOM 809 O O . LYS A 1 104 ? 9.782 -4.817 8.241 1.00 98.88 104 LYS A O 1
ATOM 814 N N . GLN A 1 105 ? 11.305 -3.418 7.352 1.00 98.88 105 GLN A N 1
ATOM 815 C CA . GLN A 1 105 ? 11.097 -2.326 8.313 1.00 98.88 105 GLN A CA 1
ATOM 816 C C . GLN A 1 105 ? 9.653 -1.796 8.291 1.00 98.88 105 GLN A C 1
ATOM 818 O O . GLN A 1 105 ? 9.046 -1.589 9.340 1.00 98.88 105 GLN A O 1
ATOM 823 N N . ILE A 1 106 ? 9.073 -1.615 7.099 1.00 98.88 106 ILE A N 1
ATOM 824 C CA . ILE A 1 106 ? 7.677 -1.180 6.943 1.00 98.88 106 ILE A CA 1
ATOM 825 C C . ILE A 1 106 ? 6.726 -2.211 7.566 1.00 98.88 106 ILE A C 1
ATOM 827 O O . ILE A 1 106 ? 5.831 -1.843 8.326 1.00 98.88 106 ILE A O 1
ATOM 831 N N . CYS A 1 107 ? 6.930 -3.501 7.281 1.00 98.81 107 CYS A N 1
ATOM 832 C CA . CYS A 1 107 ? 6.134 -4.583 7.854 1.00 98.81 107 CYS A CA 1
ATOM 833 C C . CYS A 1 107 ? 6.220 -4.602 9.385 1.00 98.81 107 CYS A C 1
ATOM 835 O O . CYS A 1 107 ? 5.199 -4.758 10.054 1.00 98.81 107 CYS A O 1
ATOM 837 N N . GLU A 1 108 ? 7.422 -4.433 9.943 1.00 98.75 108 GLU A N 1
ATOM 838 C CA . GLU A 1 108 ? 7.648 -4.397 11.390 1.00 98.75 108 GLU A CA 1
ATOM 839 C C . GLU A 1 108 ? 6.882 -3.253 12.057 1.00 98.75 108 GLU A C 1
ATOM 841 O O . GLU A 1 108 ? 6.177 -3.491 13.039 1.00 98.75 108 GLU A O 1
ATOM 846 N N . VAL A 1 109 ? 6.954 -2.035 11.506 1.00 98.75 109 VAL A N 1
ATOM 847 C CA . VAL A 1 109 ? 6.219 -0.879 12.041 1.00 98.75 109 VAL A CA 1
ATOM 848 C C . VAL A 1 109 ? 4.712 -1.097 11.948 1.00 98.75 109 VAL A C 1
ATOM 850 O O . VAL A 1 109 ? 4.020 -0.944 12.951 1.00 98.75 109 VAL A O 1
ATOM 853 N N . ILE A 1 110 ? 4.192 -1.524 10.792 1.00 98.75 110 ILE A N 1
ATOM 854 C CA . ILE A 1 110 ? 2.754 -1.796 10.612 1.00 98.75 110 ILE A CA 1
ATOM 855 C C . ILE A 1 110 ? 2.265 -2.831 11.632 1.00 98.75 110 ILE A C 1
ATOM 857 O O . ILE A 1 110 ? 1.226 -2.624 12.264 1.00 98.75 110 ILE A O 1
ATOM 861 N N . LYS A 1 111 ? 3.030 -3.911 11.833 1.00 98.44 111 LYS A N 1
ATOM 862 C CA . LYS A 1 111 ? 2.710 -4.969 12.796 1.00 98.44 111 LYS A CA 1
ATOM 863 C C . LYS A 1 111 ? 2.720 -4.455 14.233 1.00 98.44 111 LYS A C 1
ATOM 865 O O . LYS A 1 111 ? 1.749 -4.661 14.956 1.00 98.44 111 LYS A O 1
ATOM 870 N N . LYS A 1 112 ? 3.792 -3.762 14.633 1.00 98.38 112 LYS A N 1
ATOM 871 C CA . LYS A 1 112 ? 3.959 -3.175 15.974 1.00 98.38 112 LYS A CA 1
ATOM 872 C C . LYS A 1 112 ? 2.841 -2.188 16.305 1.00 98.38 112 LYS A C 1
ATOM 874 O O . LYS A 1 112 ? 2.393 -2.126 17.442 1.00 98.38 112 LYS A O 1
ATOM 879 N N . ARG A 1 113 ? 2.412 -1.407 15.314 1.00 98.38 113 ARG A N 1
ATOM 880 C CA . ARG A 1 113 ? 1.428 -0.330 15.451 1.00 98.38 113 ARG A CA 1
ATOM 881 C C . ARG A 1 113 ? -0.011 -0.758 15.179 1.00 98.38 113 ARG A C 1
ATOM 883 O O . ARG A 1 113 ? -0.886 0.106 15.135 1.00 98.38 113 ARG A O 1
ATOM 890 N N . HIS A 1 114 ? -0.259 -2.055 14.986 1.00 98.06 114 HIS A N 1
ATOM 891 C CA . HIS A 1 114 ? -1.588 -2.607 14.713 1.00 98.06 114 HIS A CA 1
ATOM 892 C C . HIS A 1 114 ? -2.315 -1.862 13.579 1.00 98.06 114 HIS A C 1
ATOM 894 O O . HIS A 1 114 ? -3.502 -1.533 13.675 1.00 98.06 114 HIS A O 1
ATOM 900 N N . LEU A 1 115 ? -1.576 -1.544 12.514 1.00 98.69 115 LEU A N 1
ATOM 901 C CA . LEU A 1 115 ? -2.106 -0.896 11.318 1.00 98.69 115 LEU A CA 1
ATOM 902 C C . LEU A 1 115 ? -2.604 -1.964 10.340 1.00 98.69 115 LEU A C 1
ATOM 904 O O . LEU A 1 115 ? -2.034 -3.050 10.255 1.00 98.69 115 LEU A O 1
ATOM 908 N N . PHE A 1 116 ? -3.659 -1.658 9.588 1.00 98.69 116 PHE A N 1
ATOM 909 C CA . PHE A 1 116 ? -4.236 -2.599 8.630 1.00 98.69 116 PHE A CA 1
ATOM 910 C C . PHE A 1 116 ? -3.630 -2.381 7.242 1.00 98.69 116 PHE A C 1
ATOM 912 O O . PHE A 1 116 ? -3.647 -1.262 6.730 1.00 98.69 116 PHE A O 1
ATOM 919 N N . THR A 1 117 ? -3.119 -3.431 6.601 1.00 98.56 117 THR A N 1
ATOM 920 C CA . THR A 1 117 ? -2.496 -3.314 5.275 1.00 98.56 117 THR A CA 1
ATOM 921 C C . THR A 1 117 ? -3.498 -3.530 4.144 1.00 98.56 117 THR A C 1
ATOM 923 O O . THR A 1 117 ? -4.254 -4.500 4.139 1.00 98.56 117 THR A O 1
ATOM 926 N N . PHE A 1 118 ? -3.459 -2.661 3.135 1.00 98.81 118 PHE A N 1
ATOM 927 C CA . PHE A 1 118 ? -4.154 -2.866 1.867 1.00 98.81 118 PHE A CA 1
ATOM 928 C C . PHE A 1 118 ? -3.164 -2.650 0.715 1.00 98.81 118 PHE A C 1
ATOM 930 O O . PHE A 1 118 ? -2.661 -1.546 0.534 1.00 98.81 118 PHE A O 1
ATOM 937 N N . PHE A 1 119 ? -2.859 -3.693 -0.053 1.00 98.81 119 PHE A N 1
ATOM 938 C CA . PHE A 1 119 ? -2.021 -3.586 -1.247 1.00 98.81 119 PHE A CA 1
ATOM 939 C C . PHE A 1 119 ? -2.842 -3.249 -2.496 1.00 98.81 119 PHE A C 1
ATOM 941 O O . PHE A 1 119 ? -3.866 -3.879 -2.747 1.00 98.81 119 PHE A O 1
ATOM 948 N N . ASP A 1 120 ? -2.354 -2.310 -3.303 1.00 98.56 120 ASP A N 1
ATOM 949 C CA . ASP A 1 120 ? -2.741 -2.104 -4.702 1.00 98.56 120 ASP A CA 1
ATOM 950 C C . ASP A 1 120 ? -1.647 -2.665 -5.621 1.00 98.56 120 ASP A C 1
ATOM 952 O O . ASP A 1 120 ? -0.469 -2.315 -5.493 1.00 98.56 120 ASP A O 1
ATOM 956 N N . ILE A 1 121 ? -2.027 -3.559 -6.534 1.00 97.25 121 ILE A N 1
ATOM 957 C CA . ILE A 1 121 ? -1.121 -4.254 -7.448 1.00 97.25 121 ILE A CA 1
ATOM 958 C C . ILE A 1 121 ? -1.687 -4.184 -8.865 1.00 97.25 121 ILE A C 1
ATOM 960 O O . ILE A 1 121 ? -2.487 -5.016 -9.299 1.00 97.25 121 ILE A O 1
ATOM 964 N N . ALA A 1 122 ? -1.235 -3.190 -9.625 1.00 96.62 122 ALA A N 1
ATOM 965 C CA . ALA A 1 122 ? -1.670 -2.994 -11.006 1.00 96.62 122 ALA A CA 1
ATOM 966 C C . ALA A 1 122 ? -0.637 -3.408 -12.063 1.00 96.62 122 ALA A C 1
ATOM 968 O O . ALA A 1 122 ? -1.003 -3.554 -13.229 1.00 96.62 122 ALA A O 1
ATOM 969 N N . TYR A 1 123 ? 0.623 -3.595 -11.663 1.00 96.50 123 TYR A N 1
ATOM 970 C CA . TYR A 1 123 ? 1.780 -3.666 -12.564 1.00 96.50 123 TYR A CA 1
ATOM 971 C C . TYR A 1 123 ? 2.686 -4.878 -12.300 1.00 96.50 123 TYR A C 1
ATOM 973 O O . TYR A 1 123 ? 3.864 -4.855 -12.639 1.00 96.50 123 TYR A O 1
ATOM 981 N N . GLN A 1 124 ? 2.164 -5.945 -11.691 1.00 97.12 124 GLN A N 1
ATOM 982 C CA . GLN A 1 124 ? 2.953 -7.146 -11.412 1.00 97.12 124 GLN A CA 1
ATOM 983 C C . GLN A 1 124 ? 3.577 -7.706 -12.702 1.00 97.12 124 GLN A C 1
ATOM 985 O O . GLN A 1 124 ? 2.863 -8.015 -13.659 1.00 97.12 124 GLN A O 1
ATOM 990 N N . GLY A 1 125 ? 4.903 -7.840 -12.708 1.00 96.56 125 GLY A N 1
ATOM 991 C CA . GLY A 1 125 ? 5.723 -8.223 -13.856 1.00 96.56 125 GLY A CA 1
ATOM 992 C C . GLY A 1 125 ? 6.416 -7.047 -14.557 1.00 96.56 125 GLY A C 1
ATOM 993 O O . GLY A 1 125 ? 7.252 -7.294 -15.418 1.00 96.56 125 GLY A O 1
ATOM 994 N N . PHE A 1 126 ? 6.108 -5.791 -14.216 1.00 95.19 126 PHE A N 1
ATOM 995 C CA . PHE A 1 126 ? 6.665 -4.601 -14.879 1.00 95.19 126 PHE A CA 1
ATOM 996 C C . PHE A 1 126 ? 7.814 -3.959 -14.101 1.00 95.19 126 PHE A C 1
ATOM 998 O O . PHE A 1 126 ? 8.558 -3.186 -14.698 1.00 95.19 126 PHE A O 1
ATOM 1005 N N . ALA A 1 127 ? 7.971 -4.246 -12.803 1.00 94.88 127 ALA A N 1
ATOM 1006 C CA . ALA A 1 127 ? 9.041 -3.640 -12.013 1.00 94.88 127 ALA A CA 1
ATOM 1007 C C . ALA A 1 127 ? 10.372 -4.363 -12.260 1.00 94.88 127 ALA A C 1
ATOM 1009 O O . ALA A 1 127 ? 11.343 -3.752 -12.700 1.00 94.88 127 ALA A O 1
ATOM 1010 N N . SER A 1 128 ? 10.409 -5.680 -12.041 1.00 95.12 128 SER A N 1
ATOM 1011 C CA . SER A 1 128 ? 11.607 -6.505 -12.267 1.00 95.12 128 SER A CA 1
ATOM 1012 C C . SER A 1 128 ? 11.614 -7.264 -13.599 1.00 95.12 128 SER A C 1
ATOM 1014 O O . SER A 1 128 ? 12.627 -7.865 -13.955 1.00 95.12 128 SER A O 1
ATOM 1016 N N . GLY A 1 129 ? 10.485 -7.302 -14.316 1.00 95.50 129 GLY A N 1
ATOM 1017 C CA . GLY A 1 129 ? 10.275 -8.233 -15.432 1.00 95.50 129 GLY A CA 1
ATOM 1018 C C . GLY A 1 129 ? 9.851 -9.642 -14.992 1.00 95.50 129 GLY A C 1
ATOM 1019 O O . GLY A 1 129 ? 9.614 -10.500 -15.840 1.00 95.50 129 GLY A O 1
ATOM 1020 N N . ASN A 1 130 ? 9.751 -9.902 -13.682 1.00 96.81 130 ASN A N 1
ATOM 1021 C CA . ASN A 1 130 ? 9.354 -11.189 -13.121 1.00 96.81 130 ASN A CA 1
ATOM 1022 C C . ASN A 1 130 ? 8.157 -11.024 -12.157 1.00 96.81 130 ASN A C 1
ATOM 1024 O O . ASN A 1 130 ? 8.314 -10.457 -11.072 1.00 96.81 130 ASN A O 1
ATOM 1028 N N . PRO A 1 131 ? 6.971 -11.571 -12.492 1.00 95.75 131 PRO A N 1
ATOM 1029 C CA . PRO A 1 131 ? 5.787 -11.483 -11.637 1.00 95.75 131 PRO A CA 1
ATOM 1030 C C . PRO A 1 131 ? 5.968 -12.047 -10.221 1.00 95.75 131 PRO A C 1
ATOM 1032 O O . PRO A 1 131 ? 5.345 -11.546 -9.283 1.00 95.75 131 PRO A O 1
ATOM 1035 N N . ASP A 1 132 ? 6.802 -13.074 -10.043 1.00 96.19 132 ASP A N 1
ATOM 1036 C CA . ASP A 1 132 ? 7.067 -13.664 -8.728 1.00 96.19 132 ASP A CA 1
ATOM 1037 C C . ASP A 1 132 ? 7.924 -12.754 -7.851 1.00 96.19 132 ASP A C 1
ATOM 1039 O O . ASP A 1 132 ? 7.669 -12.644 -6.650 1.00 96.19 132 ASP A O 1
ATOM 1043 N N . ALA A 1 133 ? 8.918 -12.090 -8.445 1.00 96.56 133 ALA A N 1
ATOM 1044 C CA . ALA A 1 133 ? 9.756 -11.135 -7.730 1.00 96.56 133 ALA A CA 1
ATOM 1045 C C . ALA A 1 133 ? 8.955 -9.883 -7.339 1.00 96.56 133 ALA A C 1
ATOM 1047 O O . ALA A 1 133 ? 9.063 -9.412 -6.209 1.00 96.56 133 ALA A O 1
ATOM 1048 N N . ASP A 1 134 ? 8.075 -9.411 -8.224 1.00 97.69 134 ASP A N 1
ATOM 1049 C CA . ASP A 1 134 ? 7.215 -8.246 -7.983 1.00 97.69 134 ASP A CA 1
ATOM 1050 C C . ASP A 1 134 ? 6.152 -8.494 -6.891 1.00 97.69 134 ASP A C 1
ATOM 1052 O O . ASP A 1 134 ? 5.633 -7.551 -6.297 1.00 97.69 134 ASP A O 1
ATOM 1056 N N . ALA A 1 135 ? 5.841 -9.758 -6.578 1.00 97.44 135 ALA A N 1
ATOM 1057 C CA . ALA A 1 135 ? 4.938 -10.135 -5.485 1.00 97.44 135 ALA A CA 1
ATOM 1058 C C . ALA A 1 135 ? 5.644 -10.368 -4.137 1.00 97.44 135 ALA A C 1
ATOM 1060 O O . ALA A 1 135 ? 4.988 -10.739 -3.157 1.00 97.44 135 ALA A O 1
ATOM 1061 N N . TRP A 1 136 ? 6.967 -10.180 -4.063 1.00 98.31 136 TRP A N 1
ATOM 1062 C CA . TRP A 1 136 ? 7.759 -10.541 -2.885 1.00 98.31 136 TRP A CA 1
ATOM 1063 C C . TRP A 1 136 ? 7.280 -9.846 -1.605 1.00 98.31 136 TRP A C 1
ATOM 1065 O O . TRP A 1 136 ? 7.112 -10.511 -0.586 1.00 98.31 136 TRP A O 1
ATOM 1075 N N . ALA A 1 137 ? 6.989 -8.540 -1.655 1.00 98.06 137 ALA A N 1
ATO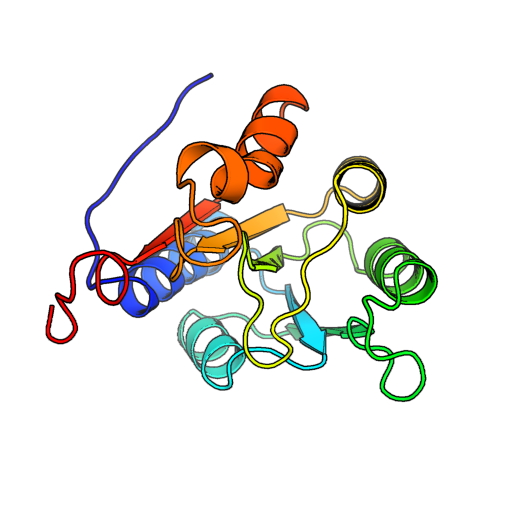M 1076 C CA . ALA A 1 137 ? 6.564 -7.779 -0.475 1.00 98.06 137 ALA A CA 1
ATOM 1077 C C . ALA A 1 137 ? 5.271 -8.340 0.139 1.00 98.06 137 ALA A C 1
ATOM 1079 O O . ALA A 1 137 ? 5.177 -8.518 1.351 1.00 98.06 137 ALA A O 1
ATOM 1080 N N . ILE A 1 138 ? 4.297 -8.702 -0.698 1.00 97.88 138 ILE A N 1
ATOM 1081 C CA . ILE A 1 138 ? 3.030 -9.290 -0.248 1.00 97.88 138 ILE A CA 1
ATOM 1082 C C . ILE A 1 138 ? 3.269 -10.662 0.382 1.00 97.88 138 ILE A C 1
ATOM 1084 O O . ILE A 1 138 ? 2.764 -10.933 1.470 1.00 97.88 138 ILE A O 1
ATOM 1088 N N . ARG A 1 139 ? 4.071 -11.517 -0.268 1.00 97.62 139 ARG A N 1
ATOM 1089 C CA . ARG A 1 139 ? 4.430 -12.843 0.265 1.00 97.62 139 ARG A CA 1
ATOM 1090 C C . ARG A 1 139 ? 5.152 -12.726 1.606 1.00 97.62 139 ARG A C 1
ATOM 1092 O O . ARG A 1 139 ? 4.830 -13.462 2.531 1.00 97.62 139 ARG A O 1
ATOM 1099 N N . TYR A 1 140 ? 6.037 -11.745 1.751 1.00 98.44 140 TYR A N 1
ATOM 1100 C CA . TYR A 1 140 ? 6.697 -11.476 3.021 1.00 98.44 140 TYR A CA 1
ATOM 1101 C C . TYR A 1 140 ? 5.695 -11.063 4.113 1.00 98.44 140 TYR A C 1
ATOM 1103 O O . TYR A 1 140 ? 5.726 -11.609 5.212 1.00 98.44 140 TYR A O 1
ATOM 1111 N N . PHE A 1 141 ? 4.749 -10.162 3.823 1.00 98.38 141 PHE A N 1
ATOM 1112 C CA . PHE A 1 141 ? 3.705 -9.781 4.790 1.00 98.38 141 PHE A CA 1
ATOM 1113 C C . PHE A 1 141 ? 2.848 -10.990 5.203 1.00 98.38 141 PHE A C 1
ATOM 1115 O O . PHE A 1 141 ? 2.496 -11.130 6.376 1.00 98.38 141 PHE A O 1
ATOM 1122 N N . VAL A 1 142 ? 2.560 -11.896 4.263 1.00 97.38 142 VAL A N 1
ATOM 1123 C CA . VAL A 1 142 ? 1.868 -13.165 4.530 1.00 97.38 142 VAL A CA 1
ATOM 1124 C C . VAL A 1 142 ? 2.673 -14.025 5.507 1.00 97.38 142 VAL A C 1
ATOM 1126 O O . VAL A 1 142 ? 2.125 -14.497 6.503 1.00 97.38 142 VAL A O 1
ATOM 1129 N N . GLU A 1 143 ? 3.969 -14.209 5.250 1.00 97.56 143 GLU A N 1
ATOM 1130 C CA . GLU A 1 143 ? 4.879 -14.985 6.104 1.00 97.56 143 GLU A CA 1
ATOM 1131 C C . GLU A 1 143 ? 4.992 -14.399 7.517 1.00 97.56 143 GLU A C 1
ATOM 1133 O O . GLU A 1 143 ? 5.104 -15.144 8.490 1.00 97.56 143 GLU A O 1
ATOM 1138 N N . GLN A 1 144 ? 4.892 -13.073 7.651 1.00 97.88 144 GLN A N 1
ATOM 1139 C CA . GLN A 1 144 ? 4.862 -12.390 8.948 1.00 97.88 144 GLN A CA 1
ATOM 1140 C C . GLN A 1 144 ? 3.522 -12.517 9.693 1.00 97.88 144 GLN A C 1
ATOM 1142 O O . GLN A 1 144 ? 3.400 -12.009 10.816 1.00 97.88 144 GLN A O 1
ATOM 1147 N N . GLY A 1 145 ? 2.536 -13.206 9.108 1.00 96.50 145 GLY A N 1
ATOM 1148 C CA . GLY A 1 145 ? 1.218 -13.445 9.694 1.00 96.50 145 GLY A CA 1
ATOM 1149 C C . GLY A 1 145 ? 0.304 -12.222 9.657 1.00 96.50 145 GLY A C 1
ATOM 1150 O O . GLY A 1 145 ? -0.568 -12.101 10.514 1.00 96.50 145 GLY A O 1
ATOM 1151 N N . MET A 1 146 ? 0.523 -11.298 8.718 1.00 96.94 146 MET A N 1
ATOM 1152 C CA . MET A 1 146 ? -0.269 -10.073 8.607 1.00 96.94 146 MET A CA 1
ATOM 1153 C C . MET A 1 146 ? -1.647 -10.351 7.999 1.00 96.94 146 MET A C 1
ATOM 1155 O O . MET A 1 146 ? -1.762 -11.011 6.964 1.00 96.94 146 MET A O 1
ATOM 1159 N N . GLU A 1 147 ? -2.690 -9.783 8.603 1.00 95.00 147 GLU A N 1
ATOM 1160 C CA . GLU A 1 147 ? -4.000 -9.649 7.964 1.00 95.00 147 GLU A CA 1
ATOM 1161 C C . GLU A 1 147 ? -3.972 -8.468 6.988 1.00 95.00 147 GLU A C 1
ATOM 1163 O O . GLU A 1 147 ? -3.507 -7.376 7.325 1.00 95.00 147 GLU A O 1
ATOM 1168 N N . MET A 1 148 ? -4.445 -8.685 5.760 1.00 97.12 148 MET A N 1
ATOM 1169 C CA . MET A 1 148 ? -4.383 -7.676 4.706 1.00 97.12 148 MET A CA 1
ATOM 1170 C C . MET A 1 148 ? -5.465 -7.874 3.646 1.00 97.12 148 MET A C 1
ATOM 1172 O O . MET A 1 148 ? -6.014 -8.965 3.493 1.00 97.12 148 MET A O 1
ATOM 1176 N N . LEU A 1 149 ? -5.711 -6.822 2.867 1.00 98.44 149 LEU A N 1
ATOM 1177 C CA . LEU A 1 149 ? -6.414 -6.911 1.588 1.00 98.44 149 LEU A CA 1
ATOM 1178 C C . LEU A 1 149 ? -5.452 -6.675 0.424 1.00 98.44 149 LEU A C 1
ATOM 1180 O O . LEU A 1 149 ? -4.443 -5.984 0.565 1.00 98.44 149 LEU A O 1
ATOM 1184 N N . ILE A 1 150 ? -5.792 -7.231 -0.738 1.00 98.44 150 ILE A N 1
ATOM 1185 C CA . ILE A 1 150 ? -5.035 -7.075 -1.980 1.00 98.44 150 ILE A CA 1
ATOM 1186 C C . ILE A 1 150 ? -6.017 -6.733 -3.102 1.00 98.44 150 ILE A C 1
ATOM 1188 O O . ILE A 1 150 ? -6.944 -7.493 -3.373 1.00 98.44 150 ILE A O 1
ATOM 1192 N N . ALA A 1 151 ? -5.809 -5.596 -3.758 1.00 98.31 151 ALA A N 1
ATOM 1193 C CA . ALA A 1 151 ? -6.481 -5.218 -4.990 1.00 98.31 151 ALA A CA 1
ATOM 1194 C C . ALA A 1 151 ? -5.556 -5.539 -6.168 1.00 98.31 151 ALA A C 1
ATOM 1196 O O . ALA A 1 151 ? -4.537 -4.883 -6.362 1.00 98.31 151 ALA A O 1
ATOM 1197 N N . GLN A 1 152 ? -5.913 -6.559 -6.946 1.00 97.56 152 GLN A N 1
ATOM 1198 C CA . GLN A 1 152 ? -5.156 -6.989 -8.119 1.00 97.56 152 GLN A CA 1
ATOM 1199 C C . GLN A 1 152 ? -5.840 -6.479 -9.391 1.00 97.56 152 GLN A C 1
ATOM 1201 O O . GLN A 1 152 ? -7.032 -6.697 -9.594 1.00 97.56 152 GLN A O 1
ATOM 1206 N N . SER A 1 153 ? -5.085 -5.827 -10.272 1.00 96.44 153 SER A N 1
ATOM 1207 C CA . SER A 1 153 ? -5.546 -5.433 -11.607 1.00 96.44 153 SER A CA 1
ATOM 1208 C C . SER A 1 153 ? -4.893 -6.304 -12.676 1.00 96.44 153 SER A C 1
ATOM 1210 O O . SER A 1 153 ? -3.681 -6.521 -12.630 1.00 96.44 153 SER A O 1
ATOM 1212 N N . PHE A 1 154 ? -5.677 -6.705 -13.682 1.00 94.50 154 PHE A N 1
ATOM 1213 C CA . PHE A 1 154 ? -5.177 -7.373 -14.890 1.00 94.50 154 PHE A CA 1
ATOM 1214 C C . PHE A 1 154 ? -5.094 -6.455 -16.121 1.00 94.50 154 PHE A C 1
ATOM 1216 O O . PHE A 1 154 ? -4.592 -6.833 -17.179 1.00 94.50 154 PHE A O 1
ATOM 1223 N N . ALA A 1 155 ? -5.519 -5.197 -15.973 1.00 92.06 155 ALA A N 1
ATOM 1224 C CA . ALA A 1 155 ? -5.628 -4.262 -17.085 1.00 92.06 155 ALA A CA 1
ATOM 1225 C C . ALA A 1 155 ? -4.299 -3.973 -17.800 1.00 92.06 155 ALA A C 1
ATOM 1227 O O . ALA A 1 155 ? -4.297 -3.719 -18.998 1.00 92.06 155 ALA A O 1
ATOM 1228 N N . LYS A 1 156 ? -3.167 -3.990 -17.084 1.00 91.12 156 LYS A N 1
ATOM 1229 C CA . LYS A 1 156 ? -1.864 -3.576 -17.632 1.00 91.12 156 LYS A CA 1
ATOM 1230 C C . LYS A 1 156 ? -1.013 -4.773 -18.018 1.00 91.12 156 LYS A C 1
ATOM 1232 O O . LYS A 1 156 ? -0.473 -4.804 -19.114 1.00 91.12 156 LYS A O 1
ATOM 1237 N N . ASN A 1 157 ? -0.939 -5.774 -17.148 1.00 87.69 157 ASN A N 1
ATOM 1238 C CA . ASN A 1 157 ? -0.166 -6.988 -17.393 1.00 87.69 157 ASN A CA 1
ATOM 1239 C C . ASN A 1 157 ? -0.789 -7.934 -18.423 1.00 87.69 157 ASN A C 1
ATOM 1241 O O . ASN A 1 157 ? -0.036 -8.587 -19.136 1.00 87.69 157 ASN A O 1
ATOM 1245 N N . PHE A 1 158 ? -2.116 -7.957 -18.574 1.00 91.62 158 PHE A N 1
ATOM 1246 C CA . PHE A 1 158 ? -2.785 -8.702 -19.651 1.00 91.62 158 PHE A CA 1
ATOM 1247 C C . PHE A 1 158 ? -3.292 -7.796 -20.785 1.00 91.62 158 PHE A C 1
ATOM 1249 O O . PHE A 1 158 ? -3.830 -8.293 -21.770 1.00 91.62 158 PHE A O 1
ATOM 1256 N N . GLY A 1 159 ? -3.140 -6.471 -20.672 1.00 89.38 159 GLY A N 1
ATOM 1257 C CA . GLY A 1 159 ? -3.647 -5.515 -21.664 1.00 89.38 159 GLY A CA 1
ATOM 1258 C C . GLY A 1 159 ? -5.178 -5.380 -21.700 1.00 89.38 159 GLY A C 1
ATOM 1259 O O . GLY A 1 159 ? -5.730 -4.890 -22.684 1.00 89.38 159 GLY A O 1
ATOM 1260 N N . LEU A 1 160 ? -5.877 -5.806 -20.643 1.00 89.62 160 LEU A N 1
ATOM 1261 C CA . LEU A 1 160 ? -7.343 -5.823 -20.538 1.00 89.62 160 LEU A CA 1
ATOM 1262 C C . LEU A 1 160 ? -7.891 -4.528 -19.902 1.00 89.62 160 LEU A C 1
ATOM 1264 O O . LEU A 1 160 ? -8.466 -4.534 -18.819 1.00 89.62 160 LEU A O 1
ATOM 1268 N N . TYR A 1 161 ? -7.663 -3.375 -20.533 1.00 79.81 161 TYR A N 1
ATOM 1269 C CA . TYR A 1 161 ? -7.930 -2.058 -19.922 1.0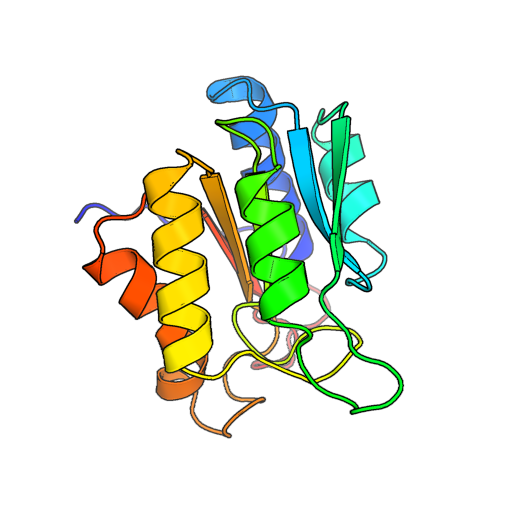0 79.81 161 TYR A CA 1
ATOM 1270 C C . TYR A 1 161 ? -9.410 -1.692 -19.712 1.00 79.81 161 TYR A C 1
ATOM 1272 O O . TYR A 1 161 ? -9.688 -0.762 -18.956 1.00 79.81 161 TYR A O 1
ATOM 1280 N N . SER A 1 162 ? -10.343 -2.371 -20.383 1.00 77.25 162 SER A N 1
ATOM 1281 C CA . SER A 1 162 ? -11.767 -1.998 -20.452 1.00 77.25 162 SER A CA 1
ATOM 1282 C C . SER A 1 162 ? -12.699 -3.039 -19.819 1.00 77.25 162 SER A C 1
ATOM 1284 O O . SER A 1 162 ? -13.795 -3.262 -20.327 1.00 77.25 162 SER A O 1
ATOM 1286 N N . GLU A 1 163 ? -12.230 -3.689 -18.750 1.00 54.56 163 GLU A N 1
ATOM 1287 C CA . GLU A 1 163 ? -13.026 -4.588 -17.894 1.00 54.56 163 GLU A CA 1
ATOM 1288 C C . GLU A 1 163 ? -14.129 -3.867 -17.107 1.00 54.56 163 GLU A C 1
ATOM 1290 O O . GLU A 1 163 ? -13.888 -2.734 -16.622 1.00 54.56 163 GLU A O 1
#

InterPro domains:
  IPR000796 Aspartate/other aminotransferase [PR00799] (84-103)
  IPR000796 Aspartate/other aminotransferase [PR00799] (115-127)
  IPR000796 Aspartate/other aminotransferase [PTHR11879] (3-163)
  IPR004839 Aminotransferase, class I/classII, large domain [PF00155] (4-161)
  IPR015421 Pyridoxal phosphate-dependent transferase, major domain [G3DSA:3.40.640.10] (3-163)
  IPR015424 Pyridoxal phosphate-dependent transferase [SSF53383] (4-162)